Protein AF-A0AAN7MFM9-F1 (afdb_monomer_lite)

Radius of gyration: 25.71 Å; chains: 1; bounding box: 79×40×47 Å

Foldseek 3Di:
DDPVVLVLLLVLLVVCVVVDDPVPDDLVNSQVSSCVVVVHRLPDPVSSVSSVVSNVVSCVVCVVPPPPDDDDDDPPDDDPPPPDDDPDDDPDPDPDDDDDDDD

pLDDT: mean 72.28, std 18.29, range [41.59, 92.31]

Organism: Trapa natans (NCBI:txid22666)

InterPro domains:
  IPR014876 DEK, C-terminal [PF08766] (7-59)
  IPR014876 DEK, C-terminal [PS51998] (3-60)

Sequence (103 aa):
MEAEIRKKVETTVIEILKKADLREMTEFKLRAAVSAELGISLSTVDCKMLIRDLVESFLLTDVQETVEDEQVEFPEGARPSIRGNSITKANDALMKKKTPEVR

Secondary structure (DSSP, 8-state):
--HHHHHHHHHHHHHHHHHS-TTT--HHHHHHHHHHHHTS-TTSHHHHHHHHHHHHHHHHHHTTT--SS------S--------------SS--SS-------

Structure (mmCIF, N/CA/C/O backbone):
data_AF-A0AAN7MFM9-F1
#
_entry.id   AF-A0AAN7MFM9-F1
#
loop_
_atom_site.group_PDB
_atom_site.id
_atom_site.type_symbol
_atom_site.label_atom_id
_atom_site.label_alt_id
_atom_site.label_comp_id
_atom_site.label_asym_id
_atom_site.label_entity_id
_atom_site.label_seq_id
_atom_site.pdbx_PDB_ins_code
_atom_site.Cartn_x
_atom_site.Cartn_y
_atom_site.Cartn_z
_atom_site.occupancy
_atom_site.B_iso_or_equiv
_atom_site.auth_seq_id
_atom_site.auth_comp_id
_atom_site.auth_asym_id
_atom_site.auth_atom_id
_atom_site.pdbx_PDB_model_num
ATOM 1 N N . MET A 1 1 ? 8.867 7.449 -10.713 1.00 69.94 1 MET A N 1
ATOM 2 C CA . MET A 1 1 ? 7.500 6.901 -10.894 1.00 69.94 1 MET A CA 1
ATOM 3 C C . MET A 1 1 ? 6.547 8.019 -11.303 1.00 69.94 1 MET A C 1
ATOM 5 O O . MET A 1 1 ? 6.689 9.124 -10.797 1.00 69.94 1 MET A O 1
ATOM 9 N N . GLU A 1 2 ? 5.609 7.754 -12.211 1.00 82.88 2 GLU A N 1
ATOM 10 C CA . GLU A 1 2 ? 4.573 8.715 -12.618 1.00 82.88 2 GLU A CA 1
ATOM 11 C C . GLU A 1 2 ? 3.602 8.989 -11.455 1.00 82.88 2 GLU A C 1
ATOM 13 O O . GLU A 1 2 ? 3.238 8.065 -10.722 1.00 82.88 2 GLU A O 1
ATOM 18 N N . ALA A 1 3 ? 3.197 10.246 -11.244 1.00 85.00 3 ALA A N 1
ATOM 19 C CA . ALA A 1 3 ? 2.428 10.640 -10.056 1.00 85.00 3 ALA A CA 1
ATOM 20 C C . ALA A 1 3 ? 1.055 9.945 -9.964 1.00 85.00 3 ALA A C 1
ATOM 22 O O . ALA A 1 3 ? 0.581 9.649 -8.866 1.00 85.00 3 ALA A O 1
ATOM 23 N N . GLU 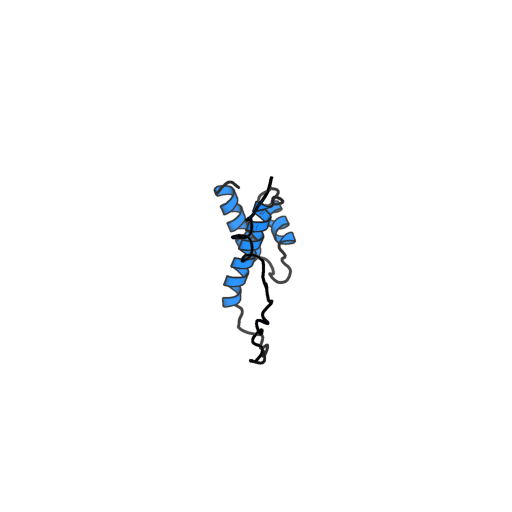A 1 4 ? 0.438 9.648 -11.106 1.00 86.94 4 GLU A N 1
ATOM 24 C CA . GLU A 1 4 ? -0.826 8.909 -11.174 1.00 86.94 4 GLU A CA 1
ATOM 25 C C . GLU A 1 4 ? -0.660 7.450 -10.748 1.00 86.94 4 GLU A C 1
ATOM 27 O O . GLU A 1 4 ? -1.445 6.943 -9.946 1.00 86.94 4 GLU A O 1
ATOM 32 N N . ILE A 1 5 ? 0.397 6.787 -11.226 1.00 85.69 5 ILE A N 1
ATOM 33 C CA . ILE A 1 5 ? 0.724 5.410 -10.841 1.00 85.69 5 ILE A CA 1
ATOM 34 C C . ILE A 1 5 ? 1.051 5.361 -9.347 1.00 85.69 5 ILE A C 1
ATOM 36 O O . ILE A 1 5 ? 0.572 4.473 -8.647 1.00 85.69 5 ILE A O 1
ATOM 40 N N . ARG A 1 6 ? 1.795 6.352 -8.838 1.00 87.25 6 ARG A N 1
ATOM 41 C CA . ARG A 1 6 ? 2.105 6.479 -7.409 1.00 87.25 6 ARG A CA 1
ATOM 42 C C . ARG A 1 6 ? 0.840 6.506 -6.550 1.00 87.25 6 ARG A C 1
ATOM 44 O O . ARG A 1 6 ? 0.743 5.732 -5.605 1.00 87.25 6 ARG A O 1
ATOM 51 N N . LYS A 1 7 ? -0.127 7.361 -6.898 1.00 90.12 7 LYS A N 1
ATOM 52 C CA . LYS A 1 7 ? -1.397 7.459 -6.163 1.00 90.12 7 LYS A CA 1
ATOM 53 C C . LYS A 1 7 ? -2.201 6.164 -6.223 1.00 90.12 7 LYS A C 1
ATOM 55 O O . LYS A 1 7 ? -2.735 5.752 -5.203 1.00 90.12 7 LYS A O 1
ATOM 60 N N . LYS A 1 8 ? -2.258 5.506 -7.387 1.00 90.06 8 LYS A N 1
ATOM 61 C CA . LYS A 1 8 ? -2.928 4.202 -7.516 1.00 90.06 8 LYS A CA 1
ATOM 62 C C . LYS A 1 8 ? -2.307 3.164 -6.587 1.00 90.06 8 LYS A C 1
ATOM 64 O O . LYS A 1 8 ? -3.031 2.521 -5.842 1.00 90.06 8 LYS A O 1
ATOM 69 N N . VAL A 1 9 ? -0.976 3.060 -6.580 1.00 89.25 9 VAL A N 1
ATOM 70 C CA . VAL A 1 9 ? -0.248 2.161 -5.671 1.00 89.25 9 VAL A CA 1
ATOM 71 C C . VAL A 1 9 ? -0.569 2.480 -4.215 1.00 89.25 9 VAL A C 1
ATOM 73 O O . VAL A 1 9 ? -0.868 1.570 -3.455 1.00 89.25 9 VAL A O 1
ATOM 76 N N . GLU A 1 10 ? -0.556 3.755 -3.834 1.00 90.19 10 GLU A N 1
ATOM 77 C CA . GLU A 1 10 ? -0.860 4.192 -2.470 1.00 90.19 10 GLU A CA 1
ATOM 78 C C . GLU A 1 10 ? -2.278 3.817 -2.027 1.00 90.19 10 GLU A C 1
ATOM 80 O O . GLU A 1 10 ? -2.452 3.210 -0.971 1.00 90.19 10 GLU A O 1
ATOM 85 N N . THR A 1 11 ? -3.287 4.109 -2.852 1.00 91.44 11 THR A N 1
ATOM 86 C CA . THR A 1 11 ? -4.680 3.748 -2.551 1.00 91.44 11 THR A CA 1
ATOM 87 C C . THR A 1 11 ? -4.841 2.235 -2.417 1.00 91.44 11 THR A C 1
ATOM 89 O O . THR A 1 11 ? -5.391 1.769 -1.422 1.00 91.44 11 THR A O 1
ATOM 92 N N . THR A 1 12 ? -4.289 1.464 -3.355 1.00 92.31 12 THR A N 1
ATOM 93 C CA . THR A 1 12 ? -4.348 -0.001 -3.323 1.00 92.31 12 THR A CA 1
ATOM 94 C C . THR A 1 12 ? -3.642 -0.585 -2.095 1.00 92.31 12 THR A C 1
ATOM 96 O O . THR A 1 12 ? -4.180 -1.472 -1.438 1.00 92.31 12 THR A O 1
ATOM 99 N N . VAL A 1 13 ? -2.464 -0.065 -1.730 1.00 90.31 13 VAL A N 1
ATOM 100 C CA . VAL A 1 13 ? -1.729 -0.491 -0.526 1.00 90.31 13 VAL A CA 1
ATOM 101 C C . VAL A 1 13 ? -2.575 -0.295 0.730 1.00 90.31 13 VAL A C 1
ATOM 103 O O . VAL A 1 13 ? -2.707 -1.227 1.521 1.00 90.31 13 VAL A O 1
ATOM 106 N N . ILE A 1 14 ? -3.171 0.886 0.901 1.00 89.75 14 ILE A N 1
ATOM 107 C CA . ILE A 1 14 ? -4.003 1.196 2.070 1.00 89.75 14 ILE A CA 1
ATOM 108 C C . ILE A 1 14 ? -5.247 0.301 2.101 1.00 89.75 14 ILE A C 1
ATOM 110 O O . ILE A 1 14 ? -5.621 -0.196 3.161 1.00 89.75 14 ILE A O 1
ATOM 114 N N . GLU A 1 15 ? -5.890 0.063 0.957 1.00 90.75 15 GLU A N 1
ATOM 115 C CA . GLU A 1 15 ? -7.056 -0.822 0.885 1.00 90.75 15 GLU A CA 1
ATOM 116 C C . GLU A 1 15 ? -6.732 -2.273 1.242 1.00 90.75 15 GLU A C 1
ATOM 118 O O . GLU A 1 15 ? -7.528 -2.920 1.927 1.00 90.75 15 GLU A O 1
ATOM 123 N N . ILE A 1 16 ? -5.577 -2.781 0.804 1.00 90.88 16 ILE A N 1
ATOM 124 C CA . ILE A 1 16 ? -5.115 -4.122 1.165 1.00 90.88 16 ILE A CA 1
ATOM 125 C C . ILE A 1 16 ? -4.796 -4.177 2.657 1.00 90.88 16 ILE A C 1
ATOM 127 O O . ILE A 1 16 ? -5.264 -5.092 3.325 1.00 90.88 16 ILE A O 1
ATOM 131 N N . LEU A 1 17 ? -4.053 -3.201 3.193 1.00 88.00 17 LEU A N 1
ATOM 132 C CA . LEU A 1 17 ? -3.691 -3.153 4.615 1.00 88.00 17 LEU A CA 1
ATOM 133 C C . LEU A 1 17 ? -4.920 -3.106 5.529 1.00 88.00 17 LEU A C 1
ATOM 135 O O . LEU A 1 17 ? -4.943 -3.804 6.532 1.00 88.00 17 LEU A O 1
ATOM 139 N N . LYS A 1 18 ? -5.973 -2.375 5.143 1.00 87.62 18 LYS A N 1
ATOM 140 C CA . LYS A 1 18 ? -7.242 -2.314 5.892 1.00 87.62 18 LYS A CA 1
ATOM 141 C C . LYS A 1 18 ? -8.022 -3.629 5.925 1.00 87.62 18 LYS A C 1
ATOM 143 O O . LYS A 1 18 ? -8.823 -3.838 6.828 1.00 87.62 18 LYS A O 1
ATOM 148 N N . LYS A 1 19 ? -7.873 -4.472 4.901 1.00 88.75 19 LYS A N 1
ATOM 149 C CA . LYS A 1 19 ? -8.586 -5.760 4.783 1.00 88.75 19 LYS A CA 1
ATOM 150 C C . LYS A 1 19 ? -7.736 -6.937 5.260 1.00 88.75 19 LYS A C 1
ATOM 152 O O . LYS A 1 19 ? -8.264 -8.026 5.468 1.00 88.75 19 LYS A O 1
ATOM 157 N N . ALA A 1 20 ? -6.428 -6.739 5.347 1.00 86.44 20 ALA A N 1
ATOM 158 C CA . ALA A 1 20 ? -5.467 -7.758 5.704 1.00 86.44 20 ALA A CA 1
ATOM 159 C C . ALA A 1 20 ? -5.216 -7.802 7.209 1.00 86.44 20 ALA A C 1
ATOM 161 O O . ALA A 1 20 ? -5.350 -6.809 7.913 1.00 86.44 20 ALA A O 1
ATOM 162 N N . ASP A 1 21 ? -4.770 -8.961 7.681 1.00 85.12 21 ASP A N 1
ATOM 163 C CA . ASP A 1 21 ? -4.245 -9.091 9.032 1.00 85.12 21 ASP A CA 1
ATOM 164 C C . ASP A 1 21 ? -2.830 -8.497 9.105 1.00 85.12 21 ASP A C 1
ATOM 166 O O . ASP A 1 21 ? -1.893 -9.023 8.497 1.00 85.12 21 ASP A O 1
ATOM 170 N N . LEU A 1 22 ? -2.667 -7.410 9.864 1.00 83.50 22 LEU A N 1
ATOM 171 C CA . LEU A 1 22 ? -1.386 -6.725 10.062 1.00 83.50 22 LEU A CA 1
ATOM 172 C C . LEU A 1 22 ? -0.337 -7.589 10.780 1.00 83.50 22 LEU A C 1
ATOM 174 O O . LEU A 1 22 ? 0.854 -7.313 10.651 1.00 83.50 22 LEU A O 1
ATOM 178 N N . ARG A 1 23 ? -0.740 -8.647 11.501 1.00 81.69 23 ARG A N 1
ATOM 179 C CA . ARG A 1 23 ? 0.199 -9.583 12.147 1.00 81.69 23 ARG A CA 1
ATOM 180 C C . ARG A 1 23 ? 0.856 -10.524 11.143 1.00 81.69 23 ARG A C 1
ATOM 182 O O . ARG A 1 23 ? 2.015 -10.899 11.313 1.00 81.69 23 ARG A O 1
ATOM 189 N N . GLU A 1 24 ? 0.128 -10.911 10.098 1.00 83.44 24 GLU A N 1
ATOM 190 C CA . GLU A 1 24 ? 0.630 -11.821 9.065 1.00 83.44 24 GLU A CA 1
ATOM 191 C C . GLU A 1 24 ? 1.116 -11.112 7.801 1.00 83.44 24 GLU A C 1
ATOM 193 O O . GLU A 1 24 ? 1.886 -11.694 7.017 1.00 83.44 24 GLU A O 1
ATOM 198 N N . MET A 1 25 ? 0.627 -9.898 7.557 1.00 85.94 25 MET A N 1
ATOM 199 C CA . MET A 1 25 ? 0.975 -9.106 6.392 1.00 85.94 25 MET A CA 1
ATOM 200 C C . MET A 1 25 ? 2.388 -8.543 6.553 1.00 85.94 25 MET A C 1
ATOM 202 O O . MET A 1 25 ? 2.738 -7.914 7.542 1.00 85.94 25 MET A O 1
ATOM 206 N N . THR A 1 26 ? 3.220 -8.767 5.541 1.00 87.06 26 THR A N 1
ATOM 207 C CA . THR A 1 26 ? 4.583 -8.231 5.470 1.00 87.06 26 THR A CA 1
ATOM 208 C C . THR A 1 26 ? 4.730 -7.406 4.204 1.00 87.06 26 THR A C 1
ATOM 210 O O . THR A 1 26 ? 3.998 -7.626 3.238 1.00 87.06 26 THR A O 1
ATOM 213 N N . GLU A 1 27 ? 5.720 -6.511 4.152 1.00 87.69 27 GLU A N 1
ATOM 214 C CA . GLU A 1 27 ? 6.039 -5.731 2.943 1.00 87.69 27 GLU A CA 1
ATOM 215 C C . GLU A 1 27 ? 6.137 -6.626 1.692 1.00 87.69 27 GLU A C 1
ATOM 217 O O . GLU A 1 27 ? 5.668 -6.269 0.612 1.00 87.69 27 GLU A O 1
ATOM 222 N N . PHE A 1 28 ? 6.694 -7.835 1.838 1.00 88.00 28 PHE A N 1
ATOM 223 C CA . PHE A 1 28 ? 6.812 -8.792 0.741 1.00 88.00 28 PHE A CA 1
ATOM 224 C C . PHE A 1 28 ? 5.450 -9.284 0.232 1.00 88.00 28 PHE A C 1
ATOM 226 O O . PHE A 1 28 ? 5.210 -9.257 -0.979 1.00 88.00 28 PHE A O 1
ATOM 233 N N . LYS A 1 29 ? 4.566 -9.726 1.140 1.00 89.12 29 LYS A N 1
ATOM 234 C CA . LYS A 1 29 ? 3.209 -10.182 0.790 1.00 89.12 29 LYS A CA 1
ATOM 235 C C . LYS A 1 29 ? 2.385 -9.036 0.209 1.00 89.12 29 LYS A C 1
ATOM 237 O O . LYS A 1 29 ? 1.720 -9.214 -0.807 1.00 89.12 29 LYS A O 1
ATOM 242 N N . LEU A 1 30 ? 2.510 -7.851 0.798 1.00 89.50 30 LEU A N 1
ATOM 243 C CA . LEU A 1 30 ? 1.838 -6.642 0.349 1.00 89.50 30 LEU A CA 1
ATOM 244 C C . LEU A 1 30 ? 2.266 -6.265 -1.071 1.00 89.50 30 LEU A C 1
ATOM 246 O O . LEU A 1 30 ? 1.424 -6.074 -1.941 1.00 89.50 30 LEU A O 1
ATOM 250 N N . ARG A 1 31 ? 3.571 -6.254 -1.356 1.00 89.50 31 ARG A N 1
ATOM 251 C CA . ARG A 1 31 ? 4.087 -5.996 -2.706 1.00 89.50 31 ARG A CA 1
ATOM 252 C C . ARG A 1 31 ? 3.550 -6.998 -3.727 1.00 89.50 31 ARG A C 1
ATOM 254 O O . ARG A 1 31 ? 3.241 -6.600 -4.846 1.00 89.50 31 ARG A O 1
ATOM 261 N N . ALA A 1 32 ? 3.454 -8.276 -3.360 1.00 89.56 32 ALA A N 1
ATOM 262 C CA . ALA A 1 32 ? 2.890 -9.302 -4.233 1.00 89.56 32 ALA A CA 1
ATOM 263 C C . ALA A 1 32 ? 1.393 -9.066 -4.496 1.00 89.56 32 ALA A C 1
ATOM 265 O O . ALA A 1 32 ? 0.971 -9.129 -5.647 1.00 89.56 32 ALA A O 1
ATOM 266 N N . ALA A 1 33 ? 0.619 -8.729 -3.461 1.00 90.62 33 ALA A N 1
ATOM 267 C CA . ALA A 1 33 ? -0.809 -8.441 -3.579 1.00 90.62 33 ALA A CA 1
ATOM 268 C C . ALA A 1 33 ? -1.080 -7.206 -4.454 1.00 90.62 33 ALA A C 1
ATOM 270 O O . ALA A 1 33 ? -1.841 -7.286 -5.413 1.00 90.62 33 ALA A O 1
ATOM 271 N N . VAL A 1 34 ? -0.379 -6.096 -4.205 1.00 91.06 34 VAL A N 1
ATO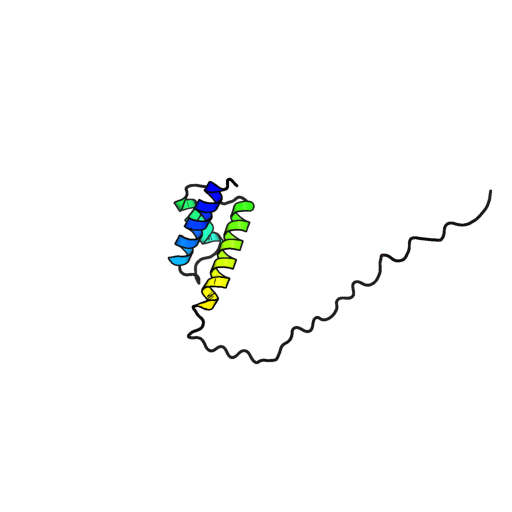M 272 C CA . VAL A 1 34 ? -0.533 -4.860 -4.990 1.00 91.06 34 VAL A CA 1
ATOM 273 C C . VAL A 1 34 ? -0.087 -5.079 -6.442 1.00 91.06 34 VAL A C 1
ATOM 275 O O . VAL A 1 34 ? -0.706 -4.573 -7.376 1.00 91.06 34 VAL A O 1
ATOM 278 N N . SER A 1 35 ? 0.981 -5.855 -6.655 1.00 90.50 35 SER A N 1
ATOM 279 C CA . SER A 1 35 ? 1.454 -6.205 -7.999 1.00 90.50 35 SER A CA 1
ATOM 280 C C . SER A 1 35 ? 0.437 -7.057 -8.761 1.00 90.50 35 SER A C 1
ATOM 282 O O . SER A 1 35 ? 0.233 -6.826 -9.952 1.00 90.50 35 SER A O 1
ATOM 284 N N . ALA A 1 36 ? -0.231 -7.992 -8.078 1.00 90.38 36 ALA A N 1
ATOM 285 C CA . ALA A 1 36 ? -1.308 -8.791 -8.653 1.00 90.38 36 ALA A CA 1
ATOM 286 C C . ALA A 1 36 ? -2.540 -7.939 -8.998 1.00 90.38 36 ALA A C 1
ATOM 288 O O . ALA A 1 36 ? -3.159 -8.161 -10.034 1.00 90.38 36 ALA A O 1
ATOM 289 N N . GLU A 1 37 ? -2.867 -6.947 -8.169 1.00 89.06 37 GLU A N 1
ATOM 290 C CA . GLU A 1 37 ? -4.046 -6.097 -8.359 1.00 89.06 37 GLU A CA 1
ATOM 291 C C . GLU A 1 37 ? -3.855 -5.044 -9.461 1.00 89.06 37 GLU A C 1
ATOM 293 O O . GLU A 1 37 ? -4.740 -4.830 -10.287 1.00 89.06 37 GLU A O 1
ATOM 298 N N . LEU A 1 38 ? -2.677 -4.415 -9.525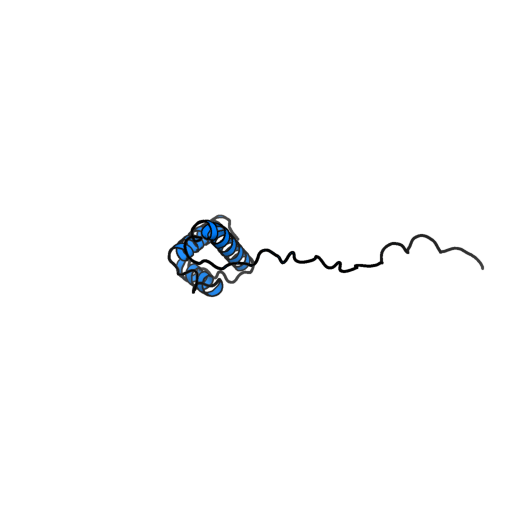 1.00 87.25 38 LEU A N 1
ATOM 299 C CA . LEU A 1 38 ? -2.363 -3.402 -10.539 1.00 87.25 38 LEU A CA 1
ATOM 300 C C . LEU A 1 38 ? -1.772 -3.989 -11.829 1.00 87.25 38 LEU A C 1
ATOM 302 O O . LEU A 1 38 ? -1.601 -3.260 -12.806 1.00 87.25 38 LEU A O 1
ATOM 306 N N . GLY A 1 39 ? -1.409 -5.274 -11.835 1.00 86.44 39 GLY A N 1
ATOM 307 C CA . GLY A 1 39 ? -0.770 -5.934 -12.977 1.00 86.44 39 GLY A CA 1
ATOM 308 C C . GLY A 1 39 ? 0.615 -5.375 -13.331 1.00 86.44 39 GLY A C 1
ATOM 309 O O . GLY A 1 39 ? 1.078 -5.552 -14.456 1.00 86.44 39 GLY A O 1
ATOM 310 N N . ILE A 1 40 ? 1.278 -4.681 -12.397 1.00 83.75 40 ILE A N 1
ATOM 311 C CA . ILE A 1 40 ? 2.601 -4.068 -12.594 1.00 83.75 40 ILE A CA 1
ATOM 312 C C . ILE A 1 40 ? 3.619 -4.596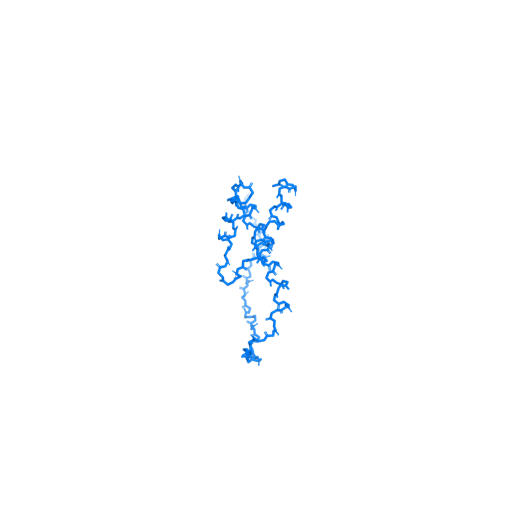 -11.588 1.00 83.75 40 ILE A C 1
ATOM 314 O O . ILE A 1 40 ? 3.319 -4.825 -10.416 1.00 83.75 40 ILE A O 1
ATOM 318 N N . SER A 1 41 ? 4.863 -4.745 -12.034 1.00 82.62 41 SER A N 1
ATOM 319 C CA . SER A 1 41 ? 5.963 -5.229 -11.200 1.00 82.62 41 SER A CA 1
ATOM 320 C C . SER A 1 41 ? 6.505 -4.121 -10.294 1.00 82.62 41 SER A C 1
ATOM 322 O O . SER A 1 41 ? 7.334 -3.312 -10.706 1.00 82.62 41 SER A O 1
ATOM 324 N N . LEU A 1 42 ? 6.117 -4.129 -9.019 1.00 81.94 42 LEU A N 1
ATOM 325 C CA . LEU A 1 42 ? 6.572 -3.174 -7.993 1.00 81.94 42 LEU A CA 1
ATOM 326 C C . LEU A 1 42 ? 7.958 -3.519 -7.408 1.00 81.94 42 LEU A C 1
ATOM 328 O O . LEU A 1 42 ? 8.240 -3.289 -6.235 1.00 81.94 42 LEU A O 1
ATOM 332 N N . SER A 1 43 ? 8.835 -4.115 -8.220 1.00 79.56 43 SER A N 1
ATOM 333 C CA . SER A 1 43 ? 10.162 -4.592 -7.791 1.00 79.56 43 SER A CA 1
ATOM 334 C C . SER A 1 43 ? 11.241 -3.498 -7.814 1.00 79.56 43 SER A C 1
ATOM 336 O O . SER A 1 43 ? 12.359 -3.709 -7.334 1.00 79.56 43 SER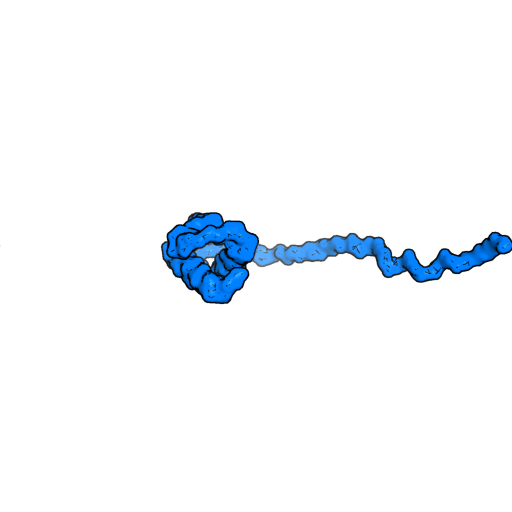 A O 1
ATOM 338 N N . THR A 1 44 ? 10.924 -2.318 -8.354 1.00 84.56 44 THR A N 1
ATOM 339 C CA . THR A 1 44 ? 11.856 -1.186 -8.397 1.00 84.56 44 THR A CA 1
ATOM 340 C C . THR A 1 44 ? 12.116 -0.629 -6.998 1.00 84.56 44 THR A C 1
ATOM 342 O O . THR A 1 44 ? 11.283 -0.741 -6.097 1.00 84.56 44 THR A O 1
ATOM 345 N N . VAL A 1 45 ? 13.297 -0.037 -6.805 1.00 85.69 45 VAL A N 1
ATOM 346 C CA . VAL A 1 45 ? 13.713 0.535 -5.512 1.00 85.69 45 VAL A CA 1
ATOM 347 C C . VAL A 1 45 ? 12.719 1.602 -5.042 1.00 85.69 45 VAL A C 1
ATOM 349 O O . VAL A 1 45 ? 12.305 1.565 -3.887 1.00 85.69 45 VAL A O 1
ATOM 352 N N . ASP A 1 46 ? 12.247 2.452 -5.957 1.00 85.38 46 ASP A N 1
ATOM 353 C CA . ASP A 1 46 ? 11.230 3.473 -5.685 1.00 85.38 46 ASP A CA 1
ATOM 354 C C . ASP A 1 46 ? 9.944 2.879 -5.090 1.00 85.38 46 ASP A C 1
ATOM 356 O O . ASP A 1 46 ? 9.397 3.415 -4.130 1.00 85.38 46 ASP A O 1
ATOM 360 N N . CYS A 1 47 ? 9.465 1.753 -5.635 1.00 83.81 47 CYS A N 1
ATOM 361 C CA . CYS A 1 47 ? 8.249 1.103 -5.140 1.00 83.81 47 CYS A CA 1
ATOM 362 C C . CYS A 1 47 ? 8.462 0.483 -3.760 1.00 83.81 47 CYS A C 1
ATOM 364 O O . CYS A 1 47 ? 7.570 0.549 -2.925 1.00 83.81 47 CYS A O 1
ATOM 366 N N . LYS A 1 48 ? 9.639 -0.103 -3.505 1.00 86.62 48 LYS A N 1
ATOM 367 C CA . LYS A 1 48 ? 9.970 -0.682 -2.194 1.00 86.62 48 LYS A CA 1
ATOM 368 C C . LYS A 1 48 ? 10.007 0.387 -1.109 1.00 86.62 48 LYS A C 1
ATOM 370 O O . LYS A 1 48 ? 9.405 0.203 -0.059 1.00 86.62 48 LYS A O 1
ATOM 375 N N . MET A 1 49 ? 10.673 1.512 -1.383 1.00 89.31 49 MET A N 1
ATOM 376 C CA . MET A 1 49 ? 10.708 2.640 -0.450 1.00 89.31 49 MET A CA 1
ATOM 377 C C . MET A 1 49 ? 9.301 3.167 -0.184 1.00 89.31 49 MET A C 1
ATOM 379 O O . MET A 1 49 ? 8.914 3.303 0.967 1.00 89.31 49 MET A O 1
ATOM 383 N N . LEU A 1 50 ? 8.506 3.354 -1.239 1.00 88.62 50 LEU A N 1
ATOM 384 C CA . LEU A 1 50 ? 7.133 3.819 -1.099 1.00 88.62 50 LEU A CA 1
ATOM 385 C C . LEU A 1 50 ? 6.264 2.869 -0.268 1.00 88.62 50 LEU A C 1
ATOM 387 O O . LEU A 1 50 ? 5.554 3.327 0.619 1.00 88.62 50 LEU A O 1
ATOM 391 N N . ILE A 1 51 ? 6.306 1.561 -0.538 1.00 87.81 51 ILE A N 1
ATOM 392 C CA . ILE A 1 51 ? 5.504 0.581 0.208 1.00 87.81 51 ILE A CA 1
ATOM 393 C C . ILE A 1 51 ? 5.933 0.566 1.674 1.00 87.81 51 ILE A C 1
ATOM 395 O O . ILE A 1 51 ? 5.075 0.547 2.549 1.00 87.81 51 ILE A O 1
ATOM 399 N N . ARG A 1 52 ? 7.239 0.615 1.951 1.00 90.31 52 ARG A N 1
ATOM 400 C CA . ARG A 1 52 ? 7.751 0.677 3.320 1.00 90.31 52 ARG A CA 1
ATOM 401 C C . ARG A 1 52 ? 7.250 1.921 4.052 1.00 90.31 52 ARG A C 1
ATOM 403 O O . ARG A 1 52 ? 6.695 1.783 5.134 1.00 90.31 52 ARG A O 1
ATOM 410 N N . ASP A 1 53 ? 7.396 3.096 3.447 1.00 90.25 53 ASP A N 1
ATOM 411 C CA . ASP A 1 53 ? 6.987 4.364 4.057 1.00 90.25 53 ASP A CA 1
ATOM 412 C C . ASP A 1 53 ? 5.454 4.405 4.276 1.00 90.25 53 ASP A C 1
ATOM 414 O O . ASP A 1 53 ? 4.967 4.933 5.278 1.00 90.25 53 ASP A O 1
ATOM 418 N N . LEU A 1 54 ? 4.671 3.792 3.378 1.00 89.88 54 LEU A N 1
ATOM 419 C CA . LEU A 1 54 ? 3.220 3.649 3.544 1.00 89.88 54 LEU A CA 1
ATOM 420 C C . LEU A 1 54 ? 2.843 2.690 4.670 1.00 89.88 54 LEU A C 1
ATOM 422 O O . LEU A 1 54 ? 1.968 3.013 5.461 1.00 89.88 54 LEU A O 1
ATOM 426 N N . VAL A 1 55 ? 3.491 1.530 4.765 1.00 88.38 55 VAL A N 1
ATOM 427 C CA . VAL A 1 55 ? 3.244 0.578 5.858 1.00 88.38 55 VAL A CA 1
ATOM 428 C C . VAL A 1 55 ? 3.620 1.201 7.198 1.00 88.38 55 VAL A C 1
ATOM 430 O O . VAL A 1 55 ? 2.858 1.101 8.150 1.00 88.38 55 VAL A O 1
ATOM 433 N N . GLU A 1 56 ? 4.763 1.880 7.271 1.00 88.69 56 GLU A N 1
ATOM 434 C CA . GLU A 1 56 ? 5.213 2.558 8.485 1.00 88.69 56 GLU A CA 1
ATOM 435 C C . GLU A 1 56 ? 4.241 3.668 8.901 1.00 88.69 56 GLU A C 1
ATOM 437 O O . GLU A 1 56 ? 3.800 3.695 10.046 1.00 88.69 56 GLU A O 1
ATOM 442 N N . SER A 1 57 ? 3.839 4.538 7.970 1.00 88.69 57 SER A N 1
ATOM 443 C CA . SER A 1 57 ? 2.862 5.598 8.261 1.00 88.69 57 SER A CA 1
ATOM 444 C C . SER A 1 57 ? 1.478 5.052 8.621 1.00 88.69 57 SER A C 1
ATOM 446 O O . SER A 1 57 ? 0.817 5.605 9.501 1.00 88.69 57 SER A O 1
ATOM 448 N N . PHE A 1 58 ? 1.059 3.947 7.998 1.00 86.19 58 PHE A N 1
ATOM 449 C CA . PHE A 1 58 ? -0.182 3.255 8.329 1.00 86.19 58 PHE A CA 1
ATOM 450 C C . PHE A 1 58 ? -0.139 2.716 9.761 1.00 86.19 58 PHE A C 1
ATOM 452 O O . PHE A 1 58 ? -0.996 3.071 10.562 1.00 86.19 58 PHE A O 1
ATOM 459 N N . LEU A 1 59 ? 0.901 1.958 10.119 1.00 84.19 59 LEU A N 1
ATOM 460 C CA . LEU A 1 59 ? 1.064 1.408 11.468 1.00 84.19 59 LEU A CA 1
ATOM 461 C C . LEU A 1 59 ? 1.195 2.506 12.529 1.00 84.19 59 LEU A C 1
ATOM 463 O O . LEU A 1 59 ? 0.593 2.403 13.589 1.00 84.19 59 LEU A O 1
ATOM 467 N N . LEU A 1 60 ? 1.933 3.582 12.247 1.00 84.75 60 LEU A N 1
ATOM 468 C CA . LEU A 1 60 ? 2.044 4.720 13.165 1.00 84.75 60 LEU A CA 1
ATOM 469 C C . LEU A 1 60 ? 0.696 5.405 13.424 1.00 84.75 60 LEU A C 1
ATOM 471 O O . LEU A 1 60 ? 0.488 5.931 14.514 1.00 84.75 60 LEU A O 1
ATOM 475 N N . THR A 1 61 ? -0.203 5.406 12.438 1.00 78.44 61 THR A N 1
ATOM 476 C CA . THR A 1 61 ? -1.544 5.992 12.575 1.00 78.44 61 THR A CA 1
ATOM 477 C C . THR A 1 61 ? -2.502 5.035 13.294 1.00 78.44 61 THR A C 1
ATOM 479 O O . THR A 1 61 ? -3.289 5.480 14.123 1.00 78.44 61 THR A O 1
ATOM 482 N N . ASP A 1 62 ? -2.409 3.732 13.020 1.00 64.56 62 ASP A N 1
ATOM 483 C CA . ASP A 1 62 ? -3.307 2.690 13.548 1.00 64.56 62 ASP A CA 1
ATOM 484 C C . ASP A 1 62 ? -3.000 2.316 15.014 1.00 64.56 62 ASP A C 1
ATOM 486 O O . ASP A 1 62 ? -3.893 2.001 15.797 1.00 64.56 62 ASP A O 1
ATOM 490 N N . VAL A 1 63 ? -1.740 2.457 15.450 1.00 56.00 63 VAL A N 1
ATOM 491 C CA . VAL A 1 63 ? -1.332 2.280 16.863 1.00 56.00 63 VAL A CA 1
ATOM 492 C C . VAL A 1 63 ? -2.064 3.247 17.810 1.00 56.00 63 VAL A C 1
ATOM 494 O O . VAL A 1 63 ? -2.134 3.001 19.012 1.00 56.00 63 VAL A O 1
ATOM 497 N N . GLN A 1 64 ? -2.661 4.324 17.290 1.00 50.16 64 GLN A N 1
ATOM 498 C CA . GLN A 1 64 ? -3.504 5.225 18.074 1.00 50.16 64 GLN A CA 1
ATOM 499 C C . GLN A 1 64 ? -4.869 4.599 18.443 1.00 50.16 64 GLN A C 1
ATOM 501 O O . GLN A 1 64 ? -5.475 5.044 19.416 1.00 50.16 64 GLN A O 1
ATOM 506 N N . GLU A 1 65 ? -5.353 3.591 17.704 1.00 47.91 65 GLU A N 1
ATOM 507 C CA . GLU A 1 65 ? -6.708 3.026 17.846 1.00 47.91 65 GLU A CA 1
ATOM 508 C C . GLU A 1 65 ? -6.730 1.651 18.551 1.00 47.91 65 GLU A C 1
ATOM 510 O O . GLU A 1 65 ? -7.764 1.251 19.076 1.00 47.91 65 GLU A O 1
ATOM 515 N N . THR A 1 66 ? -5.590 0.951 18.668 1.00 43.44 66 THR A N 1
ATOM 516 C CA . THR A 1 66 ? -5.503 -0.389 19.299 1.00 43.44 66 THR A CA 1
ATOM 517 C C . THR A 1 66 ? -4.794 -0.414 20.662 1.00 43.44 66 THR A C 1
ATOM 519 O O . THR A 1 66 ? -4.162 -1.410 21.013 1.00 43.44 66 THR A O 1
ATOM 522 N N . VAL A 1 67 ? -4.864 0.669 21.440 1.00 47.16 67 VAL A N 1
ATOM 523 C CA . VAL A 1 67 ? -4.417 0.697 22.851 1.00 47.16 67 VAL A CA 1
ATOM 524 C C . VAL A 1 67 ? -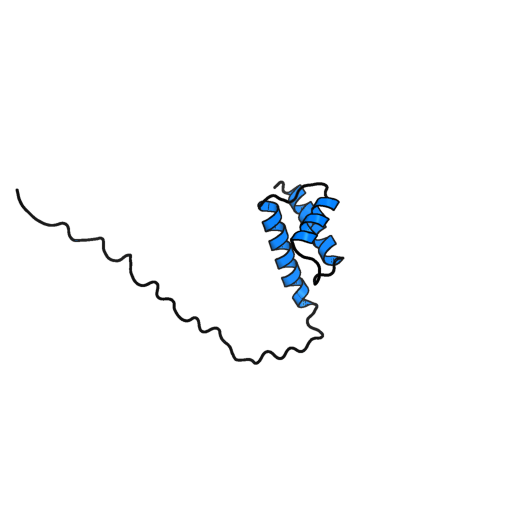5.593 0.552 23.820 1.00 47.16 67 VAL A C 1
ATOM 526 O O . VAL A 1 67 ? -5.696 1.264 24.812 1.00 47.16 67 VAL A O 1
ATOM 529 N N . GLU A 1 68 ? -6.478 -0.402 23.550 1.00 47.69 68 GLU A N 1
ATOM 530 C CA . GLU A 1 68 ? -7.352 -0.995 24.559 1.00 47.69 68 GLU A CA 1
ATOM 531 C C . GLU A 1 68 ? -7.132 -2.516 24.477 1.00 47.69 68 GLU A C 1
ATOM 533 O O . GLU A 1 68 ? -7.309 -3.111 23.421 1.00 47.69 68 GLU A O 1
ATOM 538 N N . ASP A 1 69 ? -6.670 -3.108 25.582 1.00 49.16 69 ASP A N 1
ATOM 539 C CA . ASP A 1 69 ? -6.310 -4.525 25.777 1.00 49.16 69 ASP A CA 1
ATOM 540 C C . ASP A 1 69 ? -4.973 -5.035 25.199 1.00 49.16 69 ASP A C 1
ATOM 542 O O . ASP A 1 69 ? -4.915 -5.878 24.314 1.00 49.16 69 ASP A O 1
ATOM 546 N N . GLU A 1 70 ? -3.865 -4.624 25.823 1.00 46.25 70 GLU A N 1
ATOM 547 C CA . GLU A 1 70 ? -3.006 -5.569 26.560 1.00 46.25 70 GLU A CA 1
ATOM 548 C C . GLU A 1 70 ? -2.077 -4.774 27.497 1.00 46.25 70 GLU A C 1
ATOM 550 O O . GLU A 1 70 ? -1.171 -4.054 27.077 1.00 46.25 70 GLU A O 1
ATOM 555 N N . GLN A 1 71 ? -2.344 -4.884 28.800 1.00 46.28 71 GLN A N 1
ATOM 556 C CA . GLN A 1 71 ? -1.506 -4.385 29.890 1.00 46.28 71 GLN A CA 1
ATOM 557 C C . GLN A 1 71 ? -0.125 -5.056 29.828 1.00 46.28 71 GLN A C 1
ATOM 559 O O . GLN A 1 71 ? 0.085 -6.122 30.403 1.00 46.28 71 GLN A O 1
ATOM 564 N N . VAL A 1 72 ? 0.833 -4.426 29.152 1.00 44.25 72 VAL A N 1
ATOM 565 C CA . VAL A 1 72 ? 2.256 -4.678 29.387 1.00 44.25 72 VAL A CA 1
ATOM 566 C C . VAL A 1 72 ? 2.773 -3.525 30.237 1.00 44.25 72 VAL A C 1
ATOM 568 O O . VAL A 1 72 ? 3.026 -2.430 29.737 1.00 44.25 72 VAL A O 1
ATOM 571 N N . GLU A 1 73 ? 2.902 -3.774 31.542 1.00 43.94 73 GLU A N 1
ATOM 572 C CA . GLU A 1 73 ? 3.686 -2.936 32.450 1.00 43.94 73 GLU A CA 1
ATOM 573 C C . GLU A 1 73 ? 5.111 -2.812 31.895 1.00 43.94 73 GLU A C 1
ATOM 575 O O . GLU A 1 73 ? 5.936 -3.721 32.005 1.00 43.94 73 GLU A O 1
ATOM 580 N N . PHE A 1 74 ? 5.424 -1.666 31.298 1.00 46.03 74 PHE A N 1
ATOM 581 C CA . PHE A 1 74 ? 6.805 -1.236 31.148 1.00 46.03 74 PHE A CA 1
ATOM 582 C C . PHE A 1 74 ? 7.248 -0.659 32.497 1.00 46.03 74 PHE A C 1
ATOM 584 O O . PHE A 1 74 ? 6.676 0.346 32.923 1.00 46.03 74 PHE A O 1
ATOM 591 N N . PRO A 1 75 ? 8.259 -1.226 33.185 1.00 41.59 75 PRO A N 1
ATOM 592 C CA . PRO A 1 75 ? 8.845 -0.546 34.324 1.00 41.59 75 PRO A CA 1
ATOM 593 C C . PRO A 1 75 ? 9.507 0.742 33.828 1.00 41.59 75 PRO A C 1
ATOM 595 O O . PRO A 1 75 ? 10.501 0.743 33.095 1.00 41.59 75 PRO A O 1
ATOM 598 N N . GLU A 1 76 ? 8.904 1.851 34.233 1.00 51.75 76 GLU A N 1
ATOM 599 C CA . GLU A 1 76 ? 9.388 3.211 34.086 1.00 51.75 76 GLU A CA 1
ATOM 600 C C . GLU A 1 76 ? 10.783 3.325 34.721 1.00 51.75 76 GLU A C 1
ATOM 602 O O . GLU A 1 76 ? 10.935 3.272 35.940 1.00 51.75 76 GLU A O 1
ATOM 607 N N . GLY A 1 77 ? 11.841 3.418 33.902 1.00 51.50 77 GLY A N 1
ATOM 608 C CA . GLY A 1 77 ? 13.190 3.541 34.467 1.00 51.50 77 GLY A CA 1
ATOM 609 C C . GLY A 1 77 ? 14.417 3.395 33.568 1.00 51.50 77 GLY A C 1
ATOM 610 O O . GLY A 1 77 ? 15.521 3.605 34.066 1.00 51.50 77 GLY A O 1
ATOM 611 N N . ALA A 1 78 ? 14.307 3.093 32.273 1.00 47.81 78 ALA A N 1
ATOM 612 C CA . ALA A 1 78 ? 15.487 2.965 31.410 1.00 47.81 78 ALA A CA 1
ATOM 613 C C . ALA A 1 78 ? 15.554 4.079 30.357 1.00 47.81 78 ALA A C 1
ATOM 615 O O . ALA A 1 78 ? 15.232 3.886 29.188 1.00 47.81 78 ALA A O 1
ATOM 616 N N . ARG A 1 79 ? 16.045 5.258 30.762 1.00 55.06 79 ARG A N 1
ATOM 617 C CA . ARG A 1 79 ? 16.660 6.195 29.810 1.00 55.06 79 ARG A CA 1
ATOM 618 C C . ARG A 1 79 ? 17.772 5.435 29.071 1.00 55.06 79 ARG A C 1
ATOM 620 O O . ARG A 1 79 ? 18.678 4.949 29.757 1.00 55.06 79 ARG A O 1
ATOM 627 N N . PRO A 1 80 ? 17.810 5.364 27.728 1.00 44.72 80 PRO A N 1
ATOM 628 C CA . PRO A 1 80 ? 19.053 5.030 27.062 1.00 44.72 80 PRO A CA 1
ATOM 629 C C . PRO A 1 80 ? 20.020 6.180 27.345 1.00 44.72 80 PRO A C 1
ATOM 631 O O . PRO A 1 80 ? 19.921 7.280 26.804 1.00 44.72 80 PRO A O 1
ATOM 634 N N . SER A 1 81 ? 20.931 5.925 28.283 1.00 53.41 81 SER A N 1
ATOM 635 C CA . SER A 1 81 ? 22.149 6.693 28.469 1.00 53.41 81 SER A CA 1
ATOM 636 C C . SER A 1 81 ? 22.826 6.778 27.104 1.00 53.41 81 SER A C 1
ATOM 638 O O . SER A 1 81 ? 23.362 5.781 26.616 1.00 53.41 81 SER A O 1
ATOM 640 N N . ILE A 1 82 ? 22.765 7.950 26.463 1.00 58.84 82 ILE A N 1
ATOM 641 C CA . ILE A 1 82 ? 23.618 8.265 25.319 1.00 58.84 82 ILE A CA 1
ATOM 642 C C . ILE A 1 82 ? 25.041 8.286 25.869 1.00 58.84 82 ILE A C 1
ATOM 644 O O . ILE A 1 82 ? 25.553 9.296 26.351 1.00 58.84 82 ILE A O 1
ATOM 648 N N . ARG A 1 83 ? 25.654 7.103 25.877 1.00 47.59 83 ARG A N 1
ATOM 649 C CA . ARG A 1 83 ? 27.063 6.910 26.158 1.00 47.59 83 ARG A CA 1
ATOM 650 C C . ARG A 1 83 ? 27.797 7.515 24.974 1.00 47.59 83 ARG A C 1
ATOM 652 O O . ARG A 1 83 ? 27.727 7.000 23.862 1.00 47.59 83 ARG A O 1
ATOM 659 N N . GLY A 1 84 ? 28.422 8.658 25.232 1.00 49.28 84 GLY A N 1
ATOM 660 C CA . GLY A 1 84 ? 29.191 9.400 24.251 1.00 49.28 84 GLY A CA 1
ATOM 661 C C . GLY A 1 84 ? 30.188 8.496 23.541 1.00 49.28 84 GLY A C 1
ATOM 662 O O . GLY A 1 84 ? 31.077 7.927 24.171 1.00 49.28 84 GLY A O 1
ATOM 663 N N . ASN A 1 85 ? 30.048 8.408 22.222 1.00 50.53 85 ASN A N 1
ATOM 664 C CA . ASN A 1 85 ? 31.133 7.969 21.371 1.00 50.53 85 ASN A CA 1
ATOM 665 C C . ASN A 1 85 ? 31.895 9.201 20.896 1.00 50.53 85 ASN A C 1
ATOM 667 O O . ASN A 1 85 ? 31.470 9.961 20.029 1.00 50.53 85 ASN A O 1
ATOM 671 N N . SER A 1 86 ? 33.040 9.370 21.536 1.00 51.88 86 SER A N 1
ATOM 672 C CA . SER A 1 86 ? 34.151 10.232 21.189 1.00 51.88 86 SER A CA 1
ATOM 673 C C . SER A 1 86 ? 34.550 10.064 19.718 1.00 51.88 86 SER A C 1
ATOM 675 O O . SER A 1 86 ? 35.330 9.175 19.386 1.00 51.88 86 SER A O 1
ATOM 677 N N . ILE A 1 87 ? 34.100 10.956 18.834 1.00 53.00 87 ILE A N 1
ATOM 678 C CA . ILE A 1 87 ? 34.849 11.240 17.603 1.00 53.00 87 ILE A CA 1
ATOM 679 C C . ILE A 1 87 ? 35.881 12.304 17.972 1.00 53.00 87 ILE A C 1
ATOM 681 O O . ILE A 1 87 ? 35.718 13.504 17.763 1.00 53.00 87 ILE A O 1
ATOM 685 N N . THR A 1 88 ? 36.940 11.851 18.635 1.00 49.78 88 THR A N 1
ATOM 686 C CA . THR A 1 88 ? 38.143 12.647 18.840 1.00 49.78 88 THR A CA 1
ATOM 687 C C . THR A 1 88 ? 38.851 12.873 17.509 1.00 49.78 88 THR A C 1
ATOM 689 O O . THR A 1 88 ? 39.229 11.914 16.849 1.00 49.78 88 THR A O 1
ATOM 692 N N . LYS A 1 89 ? 39.133 14.154 17.241 1.00 53.00 89 LYS A N 1
ATOM 693 C CA . LYS A 1 89 ? 40.369 14.675 16.629 1.00 53.00 89 LYS A CA 1
ATOM 694 C C . LYS A 1 89 ? 40.678 14.236 15.191 1.00 53.00 89 LYS A C 1
ATOM 696 O O . LYS A 1 89 ? 41.306 13.206 14.985 1.00 53.00 89 LYS A O 1
ATOM 701 N N . ALA A 1 90 ? 40.407 15.119 14.224 1.00 52.94 90 ALA A N 1
ATOM 702 C CA . ALA A 1 90 ? 41.154 15.110 12.957 1.00 52.94 90 ALA A CA 1
ATOM 703 C C . ALA A 1 90 ? 41.238 16.439 12.174 1.00 52.94 90 ALA A C 1
ATOM 705 O O . ALA A 1 90 ? 41.900 16.440 11.148 1.00 52.94 90 ALA A O 1
ATOM 706 N N . ASN A 1 91 ? 40.647 17.565 12.603 1.00 53.50 91 ASN A N 1
ATOM 707 C CA . ASN A 1 91 ? 40.596 18.769 11.746 1.00 53.50 91 ASN A CA 1
ATOM 708 C C . ASN A 1 91 ? 41.155 20.055 12.379 1.00 53.50 91 ASN A C 1
ATOM 710 O O . ASN A 1 91 ? 40.636 21.134 12.129 1.00 53.50 91 ASN A O 1
ATOM 714 N N . ASP A 1 92 ? 42.240 19.953 13.153 1.00 52.88 92 ASP A N 1
ATOM 715 C CA . ASP A 1 92 ? 42.969 21.125 13.677 1.00 52.88 92 ASP A CA 1
ATOM 716 C C . ASP A 1 92 ? 44.496 20.982 13.498 1.00 52.88 92 ASP A C 1
ATOM 718 O O . ASP A 1 92 ? 45.280 21.182 14.419 1.00 52.88 92 ASP A O 1
ATOM 722 N N . ALA A 1 93 ? 44.946 20.540 12.315 1.00 52.78 93 ALA A N 1
ATOM 723 C CA . ALA A 1 93 ? 46.378 20.431 12.008 1.00 52.78 93 ALA A CA 1
ATOM 724 C C . ALA A 1 93 ? 46.692 20.446 10.497 1.00 52.78 93 ALA A C 1
ATOM 726 O O . ALA A 1 93 ? 47.260 19.489 9.980 1.00 52.78 93 ALA A O 1
ATOM 727 N N . LEU A 1 94 ? 46.375 21.527 9.767 1.00 51.56 94 LEU A N 1
ATOM 728 C CA . LEU A 1 94 ? 47.107 21.815 8.514 1.00 51.56 94 LEU A CA 1
ATOM 729 C C . LEU A 1 94 ? 47.196 23.299 8.125 1.00 51.56 94 LEU A C 1
ATOM 731 O O . LEU A 1 94 ? 47.348 23.635 6.955 1.00 51.56 94 LEU A O 1
ATOM 735 N N . MET A 1 95 ? 47.190 24.214 9.094 1.00 54.06 95 MET A N 1
ATOM 736 C CA . MET A 1 95 ? 47.758 25.542 8.860 1.00 54.06 95 MET A CA 1
ATOM 737 C C . MET A 1 95 ? 48.964 25.742 9.768 1.00 54.06 95 MET A C 1
ATOM 739 O O . MET A 1 95 ? 48.839 25.691 10.986 1.00 54.06 95 MET A O 1
ATOM 743 N N . LYS A 1 96 ? 50.106 26.037 9.132 1.00 57.81 96 LYS A N 1
ATOM 744 C CA . LYS A 1 96 ? 51.396 26.457 9.709 1.00 57.81 96 LYS A CA 1
ATOM 745 C C . LYS A 1 96 ? 52.304 25.318 10.179 1.00 57.81 96 LYS A C 1
ATOM 747 O O . LYS A 1 96 ? 52.287 24.996 11.353 1.00 57.81 96 LYS A O 1
ATOM 752 N N . LYS A 1 97 ? 53.159 24.810 9.276 1.00 59.31 97 LYS A N 1
ATOM 753 C CA . LYS A 1 97 ? 54.643 24.817 9.381 1.00 59.31 97 LYS A CA 1
ATOM 754 C C . LYS A 1 97 ? 55.251 24.438 8.020 1.00 59.31 97 LYS A C 1
ATOM 756 O O . LYS A 1 97 ? 55.566 23.282 7.767 1.00 59.31 97 LYS A O 1
ATOM 761 N N . LYS A 1 98 ? 55.410 25.418 7.130 1.00 57.69 98 LYS A N 1
ATOM 762 C CA . LYS A 1 98 ? 56.377 25.328 6.026 1.00 57.69 98 LYS A CA 1
ATOM 763 C C . LYS A 1 98 ? 57.166 26.631 5.974 1.00 57.69 98 LYS A C 1
ATOM 765 O O . LYS A 1 98 ? 56.886 27.523 5.190 1.00 57.69 98 LYS A O 1
ATOM 770 N N . THR A 1 99 ? 58.107 26.725 6.897 1.00 57.84 99 THR A N 1
ATOM 771 C CA . THR A 1 99 ? 59.299 27.579 6.866 1.00 57.84 99 THR A CA 1
ATOM 772 C C . THR A 1 99 ? 60.383 26.807 7.640 1.00 57.84 99 THR A C 1
ATOM 774 O O . THR A 1 99 ? 59.999 26.046 8.537 1.00 57.84 99 THR A O 1
ATOM 777 N N . PRO A 1 100 ? 61.699 26.967 7.391 1.00 56.69 100 PRO A N 1
ATOM 778 C CA . PRO A 1 100 ? 62.399 27.734 6.350 1.00 56.69 100 PRO A CA 1
ATOM 779 C C . PRO A 1 100 ? 63.561 26.960 5.645 1.00 56.69 100 PRO A C 1
ATOM 781 O O . PRO A 1 100 ? 63.859 25.818 5.977 1.00 56.69 100 PRO A O 1
ATOM 784 N N . GLU A 1 101 ? 64.222 27.667 4.718 1.00 45.44 101 GLU A N 1
ATOM 785 C CA . GLU A 1 101 ? 65.684 27.718 4.488 1.00 45.44 101 GLU A CA 1
ATOM 786 C C . GLU A 1 101 ? 66.443 26.755 3.522 1.00 45.44 101 GLU A C 1
ATOM 788 O O . GLU A 1 101 ? 66.390 25.533 3.615 1.00 45.44 101 GLU A O 1
ATOM 793 N N . VAL A 1 102 ? 67.288 27.415 2.705 1.00 47.75 102 VAL A N 1
ATOM 794 C CA . VAL A 1 102 ? 68.539 27.023 2.005 1.00 47.75 102 VAL A CA 1
ATOM 795 C C . VAL A 1 102 ? 68.466 26.112 0.769 1.00 47.75 102 VAL A C 1
ATOM 797 O O . VAL A 1 102 ? 68.429 24.890 0.887 1.00 47.75 102 VAL A O 1
ATOM 800 N N . ARG A 1 103 ? 68.664 26.693 -0.427 1.00 43.41 103 ARG A N 1
ATOM 801 C CA . ARG A 1 103 ? 69.984 26.736 -1.097 1.00 43.41 103 ARG A CA 1
ATOM 802 C C . ARG A 1 103 ? 70.007 27.726 -2.259 1.00 43.41 103 ARG A C 1
ATOM 804 O O . ARG A 1 103 ? 68.969 27.838 -2.944 1.00 43.41 103 ARG A O 1
#